Protein AF-T1D1S0-F1 (afdb_monomer_lite)

Organism: NCBI:txid1325130

Sequence (68 aa):
MKFFGGFGFKDEERIFEKILRDLGYFSANPYNICGFSYGAQKAVRFALESLKSNVRVNRVLLLSPAFF

Foldseek 3Di:
DAEFEDPPDPPCCVVCVVVCVVVVVPPPDPQEFEYEECRLVVSVVVNVVCVVVVHDHDYYYYHNYHDD

Radius of gyration: 11.42 Å; chains: 1; bounding box: 28×24×26 Å

Secondary structure (DSSP, 8-state):
-EEE-SS--TTGGGGGHHHHHHTTTTSS-TTEEEEETHHHHHHHHHHHHHHHTT----EEEEES----

Structure (mmCIF, N/CA/C/O backbone):
data_AF-T1D1S0-F1
#
_entry.id   AF-T1D1S0-F1
#
loop_
_atom_site.group_PDB
_atom_site.id
_atom_site.type_symbol
_atom_site.label_atom_id
_atom_site.label_alt_id
_atom_site.label_comp_id
_atom_site.label_asym_id
_atom_site.label_entity_id
_atom_site.label_seq_id
_atom_site.pdbx_PDB_ins_code
_atom_site.Cartn_x
_atom_site.Cartn_y
_atom_site.Cartn_z
_atom_site.occupancy
_atom_site.B_iso_or_equiv
_atom_site.auth_seq_id
_atom_site.auth_comp_id
_atom_site.auth_asym_id
_atom_site.auth_atom_id
_atom_site.pdbx_PDB_model_num
ATOM 1 N N . MET A 1 1 ? -6.986 -1.710 -6.056 1.00 90.12 1 MET A N 1
ATOM 2 C CA . MET A 1 1 ? -5.827 -1.501 -5.164 1.00 90.12 1 MET A CA 1
ATOM 3 C C . MET A 1 1 ? -5.485 -0.018 -5.102 1.00 90.12 1 MET A C 1
ATOM 5 O O . MET A 1 1 ? -5.580 0.649 -6.125 1.00 90.12 1 MET A O 1
ATOM 9 N N . LYS A 1 2 ? -5.077 0.487 -3.933 1.00 93.75 2 LYS A N 1
ATOM 10 C CA . LYS A 1 2 ? -4.476 1.818 -3.752 1.00 93.75 2 LYS A CA 1
ATOM 11 C C . LYS A 1 2 ? -2.955 1.683 -3.641 1.00 93.75 2 LYS A C 1
ATOM 13 O O . LYS A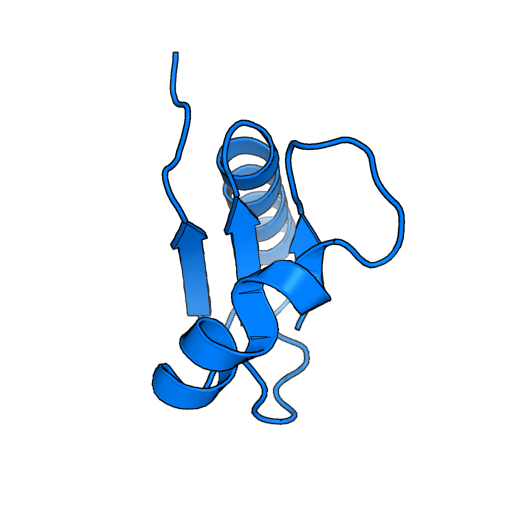 1 2 ? -2.485 0.895 -2.824 1.00 93.75 2 LYS A O 1
ATOM 18 N N . PHE A 1 3 ? -2.205 2.436 -4.442 1.00 94.94 3 PHE A N 1
ATOM 19 C CA . PHE A 1 3 ? -0.741 2.438 -4.421 1.00 94.94 3 PHE A CA 1
ATOM 20 C C . PHE A 1 3 ? -0.194 3.773 -3.899 1.00 94.94 3 PHE A C 1
ATOM 22 O O . PHE A 1 3 ? -0.740 4.834 -4.202 1.00 94.94 3 PHE A O 1
ATOM 29 N N . PHE A 1 4 ? 0.880 3.710 -3.115 1.00 96.50 4 PHE A N 1
ATOM 30 C CA . PHE A 1 4 ? 1.635 4.856 -2.616 1.00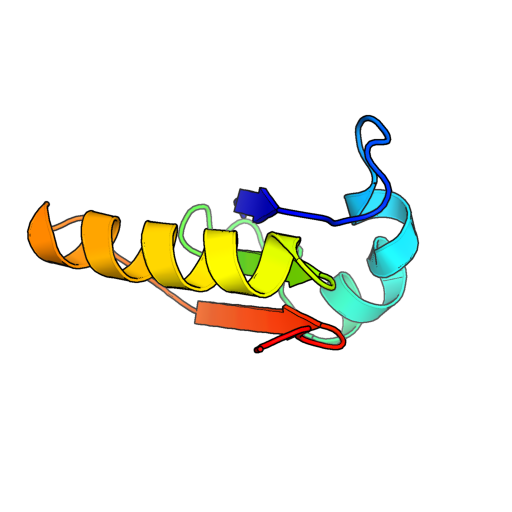 96.50 4 PHE A CA 1
ATOM 31 C C . PHE A 1 4 ? 3.118 4.628 -2.901 1.00 96.50 4 PHE A C 1
ATOM 33 O O . PHE A 1 4 ? 3.729 3.802 -2.229 1.00 96.50 4 PHE A O 1
ATOM 40 N N . GLY A 1 5 ? 3.743 5.325 -3.841 1.00 95.69 5 GLY A N 1
ATOM 41 C CA . GLY A 1 5 ? 5.181 5.150 -4.021 1.00 95.69 5 GLY A CA 1
ATOM 42 C C . GLY A 1 5 ? 6.009 6.286 -3.459 1.00 95.69 5 GLY A C 1
ATOM 43 O O . GLY A 1 5 ? 5.605 7.029 -2.555 1.00 95.69 5 GLY A O 1
ATOM 44 N N . GLY A 1 6 ? 7.244 6.302 -3.936 1.00 93.62 6 GLY A N 1
ATOM 45 C CA . GLY A 1 6 ? 8.358 7.014 -3.330 1.00 93.62 6 GLY A CA 1
ATOM 46 C C . GLY A 1 6 ? 9.291 7.657 -4.345 1.00 93.62 6 GLY A C 1
ATOM 47 O O . GLY A 1 6 ? 10.232 8.317 -3.921 1.00 93.62 6 GLY A O 1
ATOM 48 N N . PHE A 1 7 ? 9.040 7.502 -5.650 1.00 91.62 7 PHE A N 1
ATOM 49 C CA . PHE A 1 7 ? 9.817 8.169 -6.697 1.00 91.62 7 PHE A CA 1
ATOM 50 C C . PHE A 1 7 ? 9.246 9.540 -7.070 1.00 91.62 7 PHE A C 1
ATOM 52 O O . PHE A 1 7 ? 9.945 10.352 -7.664 1.00 91.62 7 PHE A O 1
ATOM 59 N N . GLY A 1 8 ? 7.981 9.809 -6.726 1.00 87.62 8 GLY A N 1
ATOM 60 C CA . GLY A 1 8 ? 7.310 11.066 -7.073 1.00 87.62 8 GLY A CA 1
ATOM 61 C C . GLY A 1 8 ? 6.823 11.129 -8.524 1.00 87.62 8 GLY A C 1
ATOM 62 O O . GLY A 1 8 ? 6.394 12.188 -8.977 1.00 87.62 8 GLY A O 1
ATOM 63 N N . PHE A 1 9 ? 6.862 10.008 -9.249 1.00 90.12 9 PHE A N 1
ATOM 64 C CA . PHE A 1 9 ? 6.291 9.900 -10.587 1.00 90.12 9 PHE A CA 1
ATOM 65 C C . PHE A 1 9 ? 4.786 9.635 -10.540 1.00 90.12 9 PHE A C 1
ATOM 67 O O . PHE A 1 9 ? 4.247 9.101 -9.570 1.00 90.12 9 PHE A O 1
ATOM 74 N N . LYS A 1 10 ? 4.108 9.978 -11.635 1.00 90.19 10 LYS A N 1
ATOM 75 C CA . LYS A 1 10 ? 2.731 9.556 -11.880 1.00 90.19 10 LYS A CA 1
ATOM 76 C C . LYS A 1 10 ? 2.716 8.099 -12.366 1.00 90.19 10 LYS A C 1
ATOM 78 O O . LYS A 1 10 ? 3.585 7.715 -13.144 1.00 90.19 10 LYS A O 1
ATOM 83 N N . ASP A 1 11 ? 1.722 7.328 -11.925 1.00 91.00 11 ASP A N 1
ATOM 84 C CA . ASP A 1 11 ? 1.477 5.931 -12.326 1.00 91.00 11 ASP A CA 1
ATOM 85 C C . ASP A 1 11 ? 2.677 4.985 -12.063 1.00 91.00 11 ASP A C 1
ATOM 87 O O . ASP A 1 11 ? 2.942 4.035 -12.807 1.00 91.00 11 ASP A O 1
ATOM 91 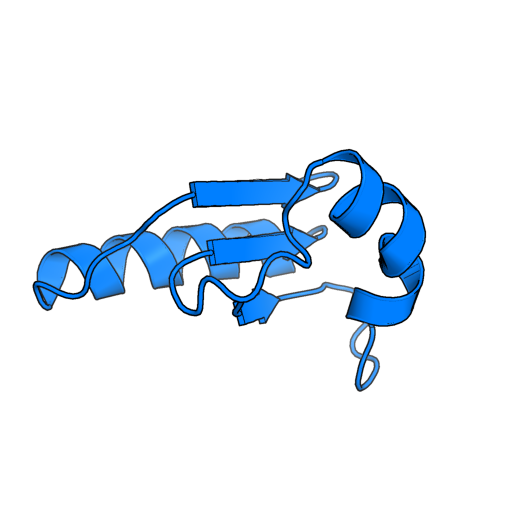N N . GLU A 1 12 ? 3.442 5.260 -11.000 1.00 92.38 12 GLU A N 1
ATOM 92 C CA . GLU A 1 12 ? 4.690 4.557 -10.673 1.00 92.38 12 GLU A CA 1
ATOM 93 C C . GLU A 1 12 ? 4.474 3.086 -10.254 1.00 92.38 12 GLU A C 1
ATOM 95 O O . GLU A 1 12 ? 5.404 2.279 -10.308 1.00 92.38 12 GLU A O 1
ATOM 100 N N . GLU A 1 13 ? 3.245 2.687 -9.913 1.00 91.81 13 GLU A N 1
ATOM 101 C CA . GLU A 1 13 ? 2.876 1.291 -9.658 1.00 91.81 13 GLU A CA 1
ATOM 102 C C . GLU A 1 13 ? 3.180 0.368 -10.843 1.00 91.81 13 GLU A C 1
ATOM 104 O O . GLU A 1 13 ? 3.410 -0.828 -10.646 1.00 91.81 13 GLU A O 1
ATOM 109 N N . ARG A 1 14 ? 3.231 0.913 -12.068 1.00 93.25 14 ARG A N 1
ATOM 110 C CA . ARG A 1 14 ? 3.554 0.162 -13.290 1.00 93.25 14 ARG A CA 1
ATOM 111 C C . ARG A 1 14 ? 4.968 -0.410 -13.266 1.00 93.25 14 ARG A C 1
ATOM 113 O O . ARG A 1 14 ? 5.195 -1.478 -13.824 1.00 93.25 14 ARG A O 1
ATOM 120 N N . ILE A 1 15 ? 5.898 0.238 -12.563 1.00 94.25 15 ILE A N 1
ATOM 121 C CA . ILE A 1 15 ? 7.267 -0.271 -12.372 1.00 94.25 15 ILE A CA 1
ATOM 122 C C . ILE A 1 15 ? 7.235 -1.617 -11.632 1.00 94.25 15 ILE A C 1
ATOM 124 O O . ILE A 1 15 ? 8.037 -2.509 -11.902 1.00 94.25 15 ILE A O 1
ATOM 128 N N . PHE A 1 16 ? 6.270 -1.791 -10.728 1.00 93.62 16 PHE A N 1
ATOM 129 C CA . PHE A 1 16 ? 6.107 -2.993 -9.918 1.00 93.62 16 PHE A CA 1
ATOM 130 C C . PHE A 1 16 ? 5.077 -3.967 -10.497 1.00 93.62 16 PHE A C 1
ATOM 132 O O . PHE A 1 16 ? 4.777 -4.972 -9.854 1.00 93.62 16 PHE A O 1
ATOM 139 N N . GLU A 1 17 ? 4.541 -3.712 -11.696 1.00 92.69 17 GLU A N 1
ATOM 140 C CA . GLU A 1 17 ? 3.410 -4.458 -12.258 1.00 92.69 17 GLU A CA 1
ATOM 141 C C . GLU A 1 17 ? 3.649 -5.967 -12.251 1.00 92.69 17 GLU A C 1
ATOM 143 O O . GLU A 1 17 ? 2.786 -6.718 -11.795 1.00 92.69 17 GLU A O 1
ATOM 148 N N . LYS A 1 18 ? 4.835 -6.414 -12.681 1.00 94.06 18 LYS A N 1
ATOM 149 C CA . LYS A 1 18 ? 5.185 -7.837 -12.679 1.00 94.06 18 LYS A CA 1
ATOM 150 C C . LYS A 1 18 ? 5.061 -8.443 -11.277 1.00 94.06 18 LYS A C 1
ATOM 152 O O . LYS A 1 18 ? 4.326 -9.404 -11.088 1.00 94.06 18 LYS A O 1
ATOM 157 N N . ILE A 1 19 ? 5.730 -7.850 -10.289 1.00 92.69 19 ILE A N 1
ATOM 158 C CA . ILE A 1 19 ? 5.729 -8.342 -8.902 1.00 92.69 19 ILE A CA 1
ATOM 159 C C . ILE A 1 19 ? 4.311 -8.301 -8.317 1.00 92.69 19 ILE A C 1
ATOM 161 O O . ILE A 1 19 ? 3.874 -9.242 -7.660 1.00 92.69 19 ILE A O 1
ATOM 165 N N . LEU A 1 20 ? 3.558 -7.232 -8.578 1.00 92.19 20 LEU A N 1
ATOM 166 C CA . LEU A 1 20 ? 2.187 -7.084 -8.096 1.00 92.19 20 LEU A CA 1
ATOM 167 C C . LEU A 1 20 ? 1.237 -8.108 -8.727 1.00 92.19 20 LEU A C 1
ATOM 169 O O . LEU A 1 20 ? 0.309 -8.562 -8.058 1.00 92.19 20 LEU A O 1
ATOM 173 N N . ARG A 1 21 ? 1.448 -8.499 -9.987 1.00 91.44 21 ARG A N 1
ATOM 174 C CA . ARG A 1 21 ? 0.703 -9.592 -10.629 1.00 91.44 21 ARG A CA 1
ATOM 175 C C . ARG A 1 21 ? 1.070 -10.940 -10.025 1.00 91.44 21 ARG A C 1
ATOM 177 O O . ARG A 1 21 ? 0.162 -11.662 -9.621 1.00 91.44 21 ARG A O 1
ATOM 184 N N . ASP A 1 22 ? 2.362 -11.221 -9.882 1.00 92.75 22 ASP A N 1
ATOM 185 C CA . ASP A 1 22 ? 2.872 -12.480 -9.322 1.00 92.75 22 ASP A CA 1
ATOM 186 C C . ASP A 1 22 ? 2.377 -12.701 -7.877 1.00 92.75 22 ASP A C 1
ATOM 188 O O . ASP A 1 22 ? 2.048 -13.818 -7.485 1.00 92.75 22 ASP A O 1
ATOM 192 N N . LEU A 1 23 ? 2.235 -11.626 -7.094 1.00 89.69 23 LEU A N 1
ATOM 193 C CA . LEU A 1 23 ? 1.693 -11.656 -5.727 1.00 89.69 23 LEU A CA 1
ATOM 194 C C . LEU A 1 23 ? 0.154 -11.578 -5.656 1.00 89.69 23 LEU A C 1
ATOM 196 O O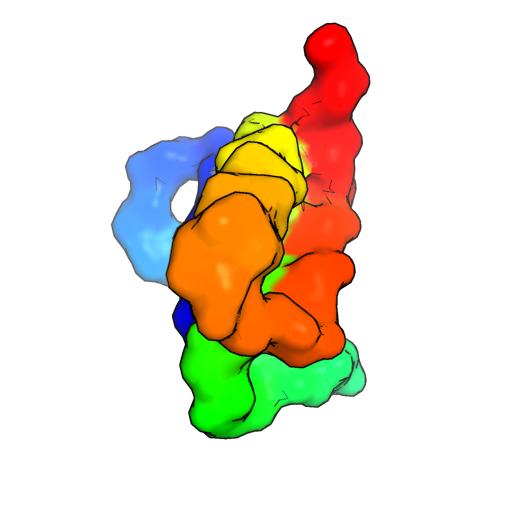 . LEU A 1 23 ? -0.421 -11.552 -4.562 1.00 89.69 23 LEU A O 1
ATOM 200 N N . GLY A 1 24 ? -0.536 -11.493 -6.796 1.00 87.50 24 GLY A N 1
ATOM 201 C CA . GLY A 1 24 ? -1.996 -11.402 -6.870 1.00 87.50 24 GLY A CA 1
ATOM 202 C C . GLY A 1 24 ? -2.587 -10.063 -6.401 1.00 87.50 24 GLY A C 1
ATOM 203 O O . GLY A 1 24 ? -3.772 -9.996 -6.075 1.00 87.50 24 GLY A O 1
ATOM 204 N N . TYR A 1 25 ? -1.802 -8.985 -6.365 1.00 86.31 25 TYR A N 1
ATOM 205 C CA . TYR A 1 25 ? -2.225 -7.630 -5.971 1.00 86.31 25 TYR A CA 1
ATOM 206 C C . TYR A 1 25 ? -2.908 -6.840 -7.087 1.00 86.31 25 TYR A C 1
ATOM 208 O O . TYR A 1 25 ? -3.694 -5.938 -6.798 1.00 86.31 25 TYR A O 1
ATOM 216 N N . PHE A 1 26 ? -2.668 -7.222 -8.341 1.00 74.62 26 PHE A N 1
ATOM 217 C CA . PHE A 1 26 ? -3.407 -6.709 -9.498 1.00 74.62 26 PHE A CA 1
ATOM 218 C C . PHE A 1 26 ? -4.811 -7.323 -9.639 1.00 74.62 26 PHE A C 1
ATOM 220 O O . PHE A 1 26 ? -5.567 -6.929 -10.526 1.00 74.62 26 PHE A O 1
ATOM 227 N N . SER A 1 27 ? -5.176 -8.280 -8.772 1.00 67.38 27 SER A N 1
ATOM 228 C CA . SER A 1 27 ? -6.558 -8.753 -8.680 1.00 67.38 27 SER A CA 1
ATOM 229 C C . SER A 1 27 ? -7.480 -7.572 -8.360 1.00 67.38 27 SER A C 1
ATOM 231 O O . SER A 1 27 ? -7.099 -6.658 -7.625 1.00 67.38 27 SER A O 1
ATOM 233 N N . ALA A 1 28 ? -8.692 -7.576 -8.918 1.00 66.25 28 ALA A N 1
ATOM 234 C CA . ALA A 1 28 ? -9.652 -6.467 -8.885 1.00 66.25 28 ALA A CA 1
ATOM 235 C C . ALA A 1 28 ? -10.154 -6.067 -7.477 1.00 66.25 28 ALA A C 1
ATOM 237 O O . ALA A 1 28 ? -11.160 -5.377 -7.358 1.00 66.25 28 ALA A O 1
ATOM 238 N N . ASN A 1 29 ? -9.487 -6.479 -6.395 1.00 87.12 29 ASN A N 1
ATOM 239 C CA . ASN A 1 29 ? -9.855 -6.114 -5.040 1.00 87.12 29 ASN A CA 1
ATOM 240 C C . ASN A 1 29 ? -9.503 -4.632 -4.767 1.00 87.12 29 ASN A C 1
ATOM 242 O O . ASN A 1 29 ? -8.318 -4.262 -4.693 1.00 87.12 29 ASN A O 1
ATOM 246 N N . PRO A 1 30 ? -10.508 -3.750 -4.603 1.00 90.62 30 PRO A N 1
ATOM 247 C CA . PRO A 1 30 ? -10.263 -2.331 -4.372 1.00 90.62 30 PRO A CA 1
ATOM 248 C C . PRO A 1 30 ? -9.651 -2.064 -2.988 1.00 90.62 30 PRO A C 1
ATOM 250 O O . PRO A 1 30 ? -9.003 -1.036 -2.821 1.00 90.62 30 PRO A O 1
ATOM 253 N N . TYR A 1 31 ? -9.759 -3.011 -2.049 1.00 94.25 31 TYR A N 1
ATOM 254 C CA . TYR A 1 31 ? -9.297 -2.900 -0.660 1.00 94.25 31 TYR A CA 1
ATOM 255 C C . TYR A 1 31 ? -7.854 -3.382 -0.432 1.00 94.25 31 TYR A C 1
ATOM 257 O O . TYR A 1 31 ? -7.398 -3.460 0.710 1.00 94.25 31 TYR A O 1
ATOM 265 N N . ASN A 1 32 ? -7.131 -3.744 -1.496 1.00 95.19 32 ASN A N 1
ATOM 266 C CA . ASN A 1 32 ? -5.685 -3.953 -1.421 1.00 95.19 32 ASN A CA 1
ATOM 267 C C . ASN A 1 32 ? -4.967 -2.603 -1.355 1.00 95.19 32 ASN A C 1
ATOM 269 O O . ASN A 1 32 ? -5.273 -1.694 -2.132 1.00 95.19 32 ASN A O 1
ATOM 273 N N . ILE A 1 33 ? -3.969 -2.505 -0.487 1.00 96.56 33 ILE A N 1
ATOM 274 C CA . ILE A 1 33 ? -3.112 -1.333 -0.327 1.00 96.56 33 ILE A CA 1
ATOM 275 C C . ILE A 1 33 ? -1.670 -1.768 -0.588 1.00 96.56 33 ILE A C 1
ATOM 277 O O . ILE A 1 33 ? -1.244 -2.826 -0.130 1.00 96.56 33 ILE A O 1
ATOM 281 N N . CYS A 1 34 ? -0.910 -0.962 -1.319 1.00 96.50 34 CYS A N 1
ATOM 282 C CA . CYS A 1 34 ? 0.506 -1.195 -1.565 1.00 96.50 34 CYS A CA 1
ATOM 283 C C . CYS A 1 34 ? 1.290 0.099 -1.362 1.00 96.50 34 CYS A C 1
ATOM 285 O O . CYS A 1 34 ? 0.814 1.171 -1.742 1.00 96.50 34 CYS A O 1
ATOM 287 N N . GLY A 1 35 ? 2.494 0.011 -0.801 1.00 97.00 35 GLY A N 1
ATOM 288 C CA . GLY A 1 35 ? 3.396 1.150 -0.737 1.00 97.00 35 GLY A CA 1
ATOM 289 C C . GLY A 1 35 ? 4.858 0.797 -0.967 1.00 97.00 35 GLY A C 1
ATOM 290 O O . GLY A 1 35 ? 5.297 -0.268 -0.547 1.00 97.00 35 GLY A O 1
ATOM 291 N N . PHE A 1 36 ? 5.605 1.692 -1.615 1.00 97.31 36 PHE A N 1
ATOM 292 C CA . PHE A 1 36 ? 7.042 1.558 -1.874 1.00 97.31 36 PHE A CA 1
ATOM 293 C C . PHE A 1 36 ? 7.856 2.665 -1.188 1.00 97.31 36 PHE A C 1
ATOM 295 O O . PHE A 1 36 ? 7.467 3.832 -1.254 1.00 97.31 36 PHE A O 1
ATOM 302 N N . SER A 1 37 ? 8.999 2.326 -0.572 1.00 96.94 37 SER A N 1
ATOM 303 C CA . SER A 1 37 ? 9.902 3.291 0.087 1.00 96.94 37 SER A CA 1
ATOM 304 C C . SER A 1 37 ? 9.144 4.176 1.095 1.00 96.94 37 SER A C 1
ATOM 306 O O . SER A 1 37 ? 8.424 3.644 1.942 1.00 96.94 37 SER A O 1
ATOM 308 N N . TYR A 1 38 ? 9.234 5.509 1.018 1.00 96.50 38 TYR A N 1
ATOM 309 C CA . TYR A 1 38 ? 8.452 6.433 1.854 1.00 96.50 38 TYR A CA 1
ATOM 310 C C . TYR A 1 38 ? 6.931 6.241 1.699 1.00 96.50 38 TYR A C 1
ATOM 312 O O . TYR A 1 38 ? 6.161 6.413 2.648 1.00 96.50 38 TYR A O 1
ATOM 320 N N . GLY A 1 39 ? 6.480 5.810 0.520 1.00 97.38 39 GLY A N 1
ATOM 321 C CA . GLY A 1 39 ? 5.094 5.434 0.267 1.00 97.38 39 GLY A CA 1
ATOM 322 C C . GLY A 1 39 ? 4.611 4.260 1.122 1.00 97.38 39 GLY A C 1
ATOM 323 O O . GLY A 1 39 ? 3.424 4.192 1.435 1.00 97.38 39 GLY A O 1
ATOM 324 N N . ALA A 1 40 ? 5.504 3.393 1.610 1.00 97.88 40 ALA A N 1
ATOM 325 C CA . ALA A 1 40 ? 5.147 2.327 2.548 1.00 97.88 40 ALA A CA 1
ATOM 326 C C . ALA A 1 40 ? 4.633 2.877 3.892 1.00 97.88 40 ALA A C 1
ATOM 328 O O . ALA A 1 40 ? 3.647 2.369 4.426 1.00 97.88 40 ALA A O 1
ATOM 329 N N . GLN A 1 41 ? 5.216 3.968 4.405 1.00 97.56 41 GLN A N 1
ATOM 330 C CA . GLN A 1 41 ? 4.691 4.633 5.605 1.00 97.56 41 GLN A CA 1
ATOM 331 C C . GLN A 1 41 ? 3.277 5.177 5.358 1.00 97.56 41 GLN A C 1
ATOM 333 O O . GLN A 1 41 ? 2.388 5.038 6.201 1.00 97.56 41 GLN A O 1
ATOM 338 N N . LYS A 1 42 ? 3.049 5.780 4.182 1.00 97.62 42 LYS A N 1
ATOM 339 C CA . LYS A 1 42 ? 1.731 6.299 3.784 1.00 97.62 42 LYS A CA 1
ATOM 340 C C . LYS A 1 42 ? 0.704 5.177 3.647 1.00 97.62 42 LYS A C 1
ATOM 342 O O . LYS A 1 42 ? -0.416 5.342 4.115 1.00 97.62 42 LYS A O 1
ATOM 347 N N . ALA A 1 43 ? 1.095 4.040 3.074 1.00 97.81 43 ALA A N 1
ATOM 348 C CA . ALA A 1 43 ? 0.254 2.853 2.962 1.00 97.81 43 ALA A CA 1
ATOM 349 C C . ALA A 1 43 ? -0.205 2.343 4.336 1.00 97.81 43 ALA A C 1
ATOM 351 O O . ALA A 1 43 ? -1.393 2.081 4.519 1.00 97.81 43 ALA A O 1
ATOM 352 N N . VAL A 1 44 ? 0.702 2.273 5.319 1.00 98.12 44 VAL A N 1
ATOM 353 C CA . VAL A 1 44 ? 0.352 1.886 6.697 1.00 98.12 44 VAL A CA 1
ATOM 354 C C . VAL A 1 44 ? -0.585 2.901 7.343 1.00 98.12 44 VAL A C 1
ATOM 356 O O . VAL A 1 44 ? -1.621 2.508 7.876 1.00 98.12 44 VAL A O 1
ATOM 359 N N . ARG A 1 45 ? -0.280 4.204 7.257 1.00 98.19 45 ARG A N 1
ATOM 360 C CA . ARG A 1 45 ? -1.164 5.257 7.792 1.00 98.19 45 ARG A CA 1
ATOM 361 C C . ARG A 1 45 ? -2.557 5.174 7.171 1.00 98.19 45 ARG A C 1
ATOM 363 O O . ARG A 1 45 ? -3.545 5.184 7.890 1.00 98.19 45 ARG A O 1
ATOM 370 N N . PHE A 1 46 ? -2.636 5.015 5.852 1.00 98.31 46 PHE A N 1
ATOM 371 C CA . PHE A 1 46 ? -3.904 4.879 5.144 1.00 98.31 46 PHE A CA 1
ATOM 372 C C . PHE A 1 46 ? -4.691 3.640 5.588 1.00 98.31 46 PHE A C 1
ATOM 374 O O . PHE A 1 46 ? -5.903 3.728 5.774 1.00 98.31 46 PHE A O 1
ATOM 381 N N . ALA A 1 47 ? -4.024 2.501 5.796 1.00 98.19 47 ALA A N 1
ATOM 382 C CA . ALA A 1 47 ? -4.671 1.298 6.312 1.00 98.19 47 ALA A CA 1
ATOM 383 C C . ALA A 1 47 ? -5.231 1.516 7.728 1.00 98.19 47 ALA A C 1
ATOM 385 O O . ALA A 1 47 ? -6.379 1.169 7.986 1.00 98.19 47 ALA A O 1
ATOM 386 N N . LEU A 1 48 ? -4.455 2.135 8.624 1.00 98.38 48 LEU A N 1
ATOM 387 C CA . LEU A 1 48 ? -4.884 2.428 9.995 1.00 98.38 48 LEU A CA 1
ATOM 388 C C . LEU A 1 48 ? -6.083 3.381 10.033 1.00 98.38 48 LEU A C 1
ATOM 390 O O . LEU A 1 48 ? -7.055 3.105 10.732 1.00 98.38 48 LEU A O 1
ATOM 394 N N . GLU A 1 49 ? -6.044 4.467 9.260 1.00 98.38 49 GLU A N 1
ATOM 395 C CA . GLU A 1 49 ? -7.173 5.399 9.166 1.00 98.38 49 GLU A CA 1
ATOM 396 C C . GLU A 1 49 ? -8.405 4.735 8.536 1.00 98.38 49 GLU A C 1
ATOM 398 O O . GLU A 1 49 ? -9.516 4.919 9.025 1.00 98.38 49 GLU A O 1
ATOM 403 N N . SER A 1 50 ? -8.221 3.875 7.526 1.00 97.81 50 SER A N 1
ATOM 404 C CA . SER A 1 50 ? -9.320 3.094 6.940 1.00 97.8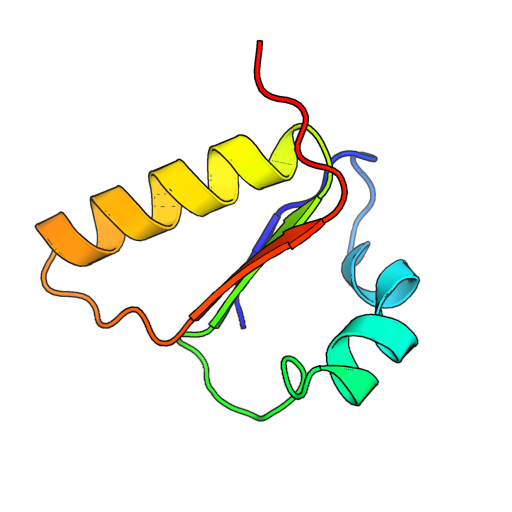1 50 SER A CA 1
ATOM 405 C C . SER A 1 50 ? -10.013 2.225 7.992 1.00 97.81 50 SER A C 1
ATOM 407 O O . SER A 1 50 ? -11.238 2.242 8.088 1.00 97.81 50 SER A O 1
ATOM 409 N N . LEU A 1 51 ? -9.242 1.518 8.825 1.00 97.31 51 LEU A N 1
ATOM 410 C CA . LEU A 1 51 ? -9.790 0.680 9.893 1.00 97.31 51 LEU A CA 1
ATOM 411 C C . LEU A 1 51 ? -10.548 1.505 10.942 1.00 97.31 51 LEU A C 1
ATOM 413 O O . LEU A 1 51 ? -11.645 1.112 11.334 1.00 97.31 51 LEU A O 1
ATOM 417 N N . LYS A 1 52 ? -10.023 2.670 11.349 1.00 98.31 52 LYS A N 1
ATOM 418 C CA . LYS A 1 52 ? -10.725 3.594 12.264 1.00 98.31 52 LYS A CA 1
ATOM 419 C C . LYS A 1 52 ? -12.056 4.081 11.691 1.00 98.31 52 LYS A C 1
ATOM 421 O O . LYS A 1 52 ? -13.009 4.281 12.436 1.00 98.31 52 LYS A O 1
ATOM 426 N N . SER A 1 53 ? -12.130 4.253 10.375 1.00 97.50 53 SER A N 1
ATOM 427 C CA . SER A 1 53 ? -13.347 4.648 9.662 1.00 97.50 53 SER A CA 1
ATOM 428 C C . SER A 1 53 ? -14.239 3.467 9.251 1.00 97.50 53 SER A C 1
ATOM 430 O O . SER A 1 53 ? -15.135 3.652 8.431 1.00 97.50 53 SER A O 1
ATOM 432 N N . ASN A 1 54 ? -14.025 2.260 9.794 1.00 96.88 54 ASN A N 1
ATOM 433 C CA . ASN A 1 54 ? -14.765 1.036 9.446 1.00 96.88 54 ASN A CA 1
ATOM 434 C C . ASN A 1 54 ? -14.718 0.672 7.946 1.00 96.88 54 ASN A C 1
ATOM 436 O O . ASN A 1 54 ? -15.595 -0.021 7.427 1.00 96.88 54 ASN A O 1
ATOM 440 N N . VAL A 1 55 ? -13.681 1.115 7.234 1.00 96.50 55 VAL A N 1
ATOM 441 C CA . VAL A 1 55 ? -13.423 0.742 5.843 1.00 96.50 55 VAL A CA 1
ATOM 442 C C . VAL A 1 55 ? -12.602 -0.544 5.820 1.00 96.50 55 VAL A C 1
ATOM 444 O O . VAL A 1 55 ? -11.558 -0.659 6.465 1.00 96.50 55 VAL A O 1
ATOM 447 N N . ARG A 1 56 ? -13.062 -1.525 5.038 1.00 95.88 56 ARG A N 1
ATOM 448 C CA . ARG A 1 56 ? -12.382 -2.814 4.878 1.00 95.88 56 ARG A CA 1
ATOM 449 C C . ARG A 1 56 ? -10.963 -2.627 4.336 1.00 95.88 56 ARG A C 1
ATOM 451 O O . ARG A 1 56 ? -10.756 -1.970 3.321 1.00 95.88 56 ARG A O 1
ATOM 458 N N . VAL A 1 57 ? -10.012 -3.329 4.942 1.00 96.62 57 VAL A N 1
ATOM 459 C CA . VAL A 1 57 ? -8.669 -3.550 4.396 1.00 96.62 57 VAL A CA 1
ATOM 460 C C . VAL A 1 57 ? -8.532 -5.035 4.085 1.00 96.62 57 VAL A C 1
ATOM 462 O O . VAL A 1 57 ? -8.835 -5.872 4.930 1.00 96.62 57 VAL A O 1
ATOM 465 N N . ASN A 1 58 ? -8.125 -5.378 2.861 1.00 95.62 58 ASN A N 1
ATOM 466 C CA . ASN A 1 58 ? -7.938 -6.778 2.475 1.00 95.62 58 ASN A CA 1
ATOM 467 C C . ASN A 1 58 ? -6.502 -7.241 2.717 1.00 95.62 58 ASN A C 1
ATOM 469 O O . ASN A 1 58 ? -6.271 -8.229 3.406 1.00 95.62 58 ASN A O 1
ATOM 473 N N . ARG A 1 59 ? -5.536 -6.533 2.131 1.00 94.88 59 ARG A N 1
ATOM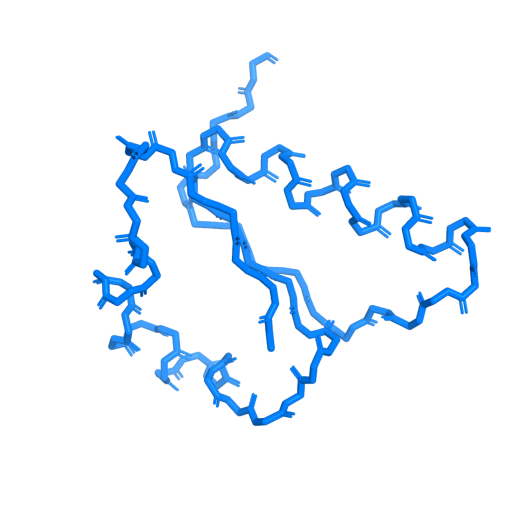 474 C CA . ARG A 1 59 ? -4.105 -6.796 2.300 1.00 94.88 59 ARG A CA 1
ATOM 475 C C . ARG A 1 59 ? -3.322 -5.495 2.198 1.00 94.88 59 ARG A C 1
ATOM 477 O O . ARG A 1 59 ? -3.726 -4.593 1.462 1.00 94.88 59 ARG A O 1
ATOM 484 N N . VAL A 1 60 ? -2.194 -5.437 2.898 1.00 96.69 60 VAL A N 1
ATOM 485 C CA . VAL A 1 60 ? -1.227 -4.339 2.820 1.00 96.69 60 VAL A CA 1
ATOM 486 C C . VAL A 1 60 ? 0.122 -4.917 2.396 1.00 96.69 60 VAL A C 1
ATOM 488 O O . VAL A 1 60 ? 0.671 -5.761 3.101 1.00 96.69 60 VAL A O 1
ATOM 491 N N . LEU A 1 61 ? 0.651 -4.473 1.255 1.00 96.25 61 LEU A N 1
ATOM 492 C CA . LEU A 1 61 ? 1.988 -4.826 0.771 1.00 96.25 61 LEU A CA 1
ATOM 493 C C . LEU A 1 61 ? 2.938 -3.652 0.941 1.00 96.25 61 LEU A C 1
ATOM 495 O O . LEU A 1 61 ? 2.660 -2.551 0.470 1.00 96.25 61 LEU A O 1
ATOM 499 N N . LEU A 1 62 ? 4.080 -3.899 1.571 1.00 97.25 62 LEU A N 1
ATOM 500 C CA . LEU A 1 62 ? 5.123 -2.901 1.767 1.00 97.25 62 LEU A CA 1
ATOM 501 C C . LEU A 1 62 ? 6.367 -3.335 0.986 1.00 97.25 62 LEU A C 1
ATOM 503 O O . LEU A 1 62 ? 7.047 -4.286 1.362 1.00 97.25 62 LEU A O 1
ATOM 507 N N . LEU A 1 63 ? 6.641 -2.656 -0.123 1.00 95.44 63 LEU A N 1
ATOM 508 C CA . LEU A 1 63 ? 7.791 -2.894 -0.988 1.00 95.44 63 LEU A CA 1
ATOM 509 C C . LEU A 1 63 ? 8.964 -2.030 -0.520 1.00 95.44 63 LEU A C 1
ATOM 511 O O . LEU A 1 63 ? 8.878 -0.805 -0.556 1.00 95.44 63 LEU A O 1
ATOM 515 N N . SER A 1 64 ? 10.065 -2.658 -0.097 1.00 96.00 64 SER A N 1
ATOM 516 C CA . SER A 1 64 ? 11.274 -1.962 0.383 1.00 96.00 64 SER A CA 1
ATOM 517 C C . SER A 1 64 ? 10.946 -0.781 1.321 1.00 96.00 64 SER A C 1
ATOM 519 O O . SER A 1 64 ? 11.250 0.370 0.990 1.00 96.00 64 SER A O 1
ATOM 521 N N . PRO A 1 65 ? 10.240 -1.023 2.441 1.00 96.81 65 PRO A N 1
ATOM 522 C CA . PRO A 1 65 ? 9.726 0.055 3.269 1.00 96.81 65 PRO A CA 1
ATOM 523 C C . PRO A 1 65 ? 10.857 0.860 3.914 1.00 96.81 65 PRO A C 1
ATOM 525 O O . PRO A 1 65 ? 11.731 0.299 4.570 1.00 96.81 65 PRO A O 1
ATOM 528 N N . ALA A 1 66 ? 10.801 2.183 3.779 1.00 94.69 66 ALA A N 1
ATOM 529 C CA . ALA A 1 66 ? 11.714 3.089 4.464 1.00 94.69 66 ALA A CA 1
ATOM 530 C C . ALA A 1 66 ? 11.051 3.579 5.756 1.00 94.69 66 ALA A C 1
ATOM 532 O O . ALA A 1 66 ? 10.357 4.593 5.734 1.00 94.69 66 ALA A O 1
ATOM 533 N N . PHE A 1 67 ? 11.205 2.843 6.859 1.00 90.00 67 PHE A N 1
ATOM 534 C CA . PHE A 1 67 ? 10.836 3.314 8.200 1.00 90.00 67 PHE A CA 1
ATOM 535 C C . PHE A 1 67 ? 12.067 3.906 8.878 1.00 90.00 67 PHE A C 1
ATOM 537 O O . PHE A 1 67 ? 13.124 3.279 8.893 1.00 90.00 67 PHE A O 1
ATOM 544 N N . PHE A 1 68 ? 11.912 5.112 9.402 1.00 83.62 68 PHE A N 1
ATOM 545 C CA . PHE A 1 68 ? 12.915 5.868 10.138 1.00 83.62 68 PHE A CA 1
ATOM 546 C C . PHE A 1 68 ? 12.209 6.691 11.211 1.00 83.62 68 PHE A C 1
ATOM 548 O O . PHE A 1 68 ? 10.995 6.965 11.025 1.00 83.62 68 PHE A O 1
#

pLDDT: mean 93.35, std 6.19, range [66.25, 98.38]

InterPro domains:
  IPR029058 Alpha/Beta hydrolase fold [SSF53474] (6-67)